Protein AF-A0A2V6NW09-F1 (afdb_monomer_lite)

Secondary structure (DSSP, 8-state):
-PPPPPPP-------PPP-PPPPPS--TT-EE-----S-TTHHHHHHHHHHHHHHHH--SEE-

Foldseek 3Di:
DDDDDDDDPDDDDDDDDDPDDDDDPAQAQAEEEDDDPPDPPVVVVCVVVQVCCCVPGNHNYYD

pLDDT: mean 89.05, std 6.47, range [65.31, 96.62]

Sequence (63 aa):
MARIRVLSPVGIVNITSVAAPPLPADLTGRIVGFIDNNKANFDRLVEEMSALLTERYGIAKVL

Structure (mmCIF, N/CA/C/O backbone):
data_AF-A0A2V6NW09-F1
#
_entry.id   AF-A0A2V6NW09-F1
#
loop_
_atom_site.group_PDB
_atom_site.id
_atom_site.type_symbol
_atom_site.label_atom_id
_atom_site.label_alt_id
_atom_site.label_comp_id
_atom_site.label_asym_id
_atom_site.label_entity_id
_atom_site.label_seq_id
_atom_site.pdbx_PDB_ins_code
_atom_site.Cartn_x
_atom_site.Cartn_y
_atom_site.Cartn_z
_atom_site.occupancy
_atom_site.B_iso_or_equiv
_atom_site.auth_seq_id
_atom_site.auth_comp_id
_atom_site.auth_asym_id
_atom_site.auth_atom_id
_atom_site.pdbx_PDB_model_num
ATOM 1 N N . MET A 1 1 ? 13.681 -4.265 -47.720 1.00 65.31 1 MET A N 1
ATOM 2 C CA . MET A 1 1 ? 12.529 -4.563 -46.837 1.00 65.31 1 MET A CA 1
ATOM 3 C C . MET A 1 1 ? 13.037 -4.697 -45.410 1.00 65.31 1 MET A C 1
ATOM 5 O O . MET A 1 1 ? 14.010 -5.414 -45.212 1.00 65.31 1 MET A O 1
ATOM 9 N N . ALA A 1 2 ? 12.455 -3.981 -44.444 1.00 82.25 2 ALA A N 1
ATOM 10 C CA . ALA A 1 2 ? 12.900 -4.032 -43.049 1.00 82.25 2 ALA A CA 1
ATOM 11 C C . ALA A 1 2 ? 12.237 -5.204 -42.308 1.00 82.25 2 ALA A C 1
ATOM 13 O O . ALA A 1 2 ? 11.032 -5.415 -42.426 1.00 82.25 2 ALA A O 1
ATOM 14 N N . ARG A 1 3 ? 13.028 -5.971 -41.552 1.00 88.19 3 ARG A N 1
ATOM 15 C CA . ARG A 1 3 ? 12.558 -7.089 -40.724 1.00 88.19 3 ARG A CA 1
ATOM 16 C C . ARG A 1 3 ? 12.358 -6.594 -39.294 1.00 88.19 3 ARG A C 1
ATOM 18 O O . ARG A 1 3 ? 13.310 -6.125 -38.678 1.00 88.19 3 ARG A O 1
ATOM 25 N N . ILE A 1 4 ? 11.144 -6.722 -38.767 1.00 87.19 4 ILE A N 1
ATOM 26 C CA . ILE A 1 4 ? 10.813 -6.357 -37.382 1.00 87.19 4 ILE A CA 1
ATOM 27 C C . ILE A 1 4 ? 10.770 -7.633 -36.538 1.00 87.19 4 ILE A C 1
ATOM 29 O O . ILE A 1 4 ? 10.212 -8.646 -36.962 1.00 87.19 4 ILE A O 1
ATOM 33 N N . ARG A 1 5 ? 11.374 -7.593 -35.345 1.00 91.06 5 ARG A N 1
ATOM 34 C CA . ARG A 1 5 ? 11.303 -8.678 -34.360 1.00 91.06 5 ARG A CA 1
ATOM 35 C C . ARG A 1 5 ? 10.275 -8.316 -33.293 1.00 91.06 5 ARG A C 1
ATOM 37 O O . ARG A 1 5 ? 10.471 -7.353 -32.561 1.00 91.06 5 ARG A O 1
ATOM 44 N N . VAL A 1 6 ? 9.211 -9.106 -33.207 1.00 89.44 6 VAL A N 1
ATOM 45 C CA . VAL A 1 6 ? 8.184 -8.988 -32.167 1.00 89.44 6 VAL A CA 1
ATOM 46 C C . VAL A 1 6 ? 8.544 -9.942 -31.032 1.00 89.44 6 VAL A C 1
ATOM 48 O O . VAL A 1 6 ? 8.844 -11.109 -31.280 1.00 89.44 6 VAL A O 1
ATOM 51 N N . LEU A 1 7 ? 8.557 -9.440 -29.799 1.00 88.81 7 LEU A N 1
ATOM 52 C CA . LEU A 1 7 ? 8.764 -10.255 -28.603 1.00 88.81 7 LEU A CA 1
ATOM 53 C C . LEU A 1 7 ? 7.406 -10.600 -27.988 1.00 88.81 7 LEU A C 1
ATOM 55 O O . LEU A 1 7 ? 6.515 -9.754 -27.943 1.00 88.81 7 LEU A O 1
ATOM 59 N N . SER A 1 8 ? 7.261 -11.836 -27.509 1.00 85.62 8 SER A N 1
ATOM 60 C CA . SER A 1 8 ? 6.110 -12.220 -26.692 1.00 8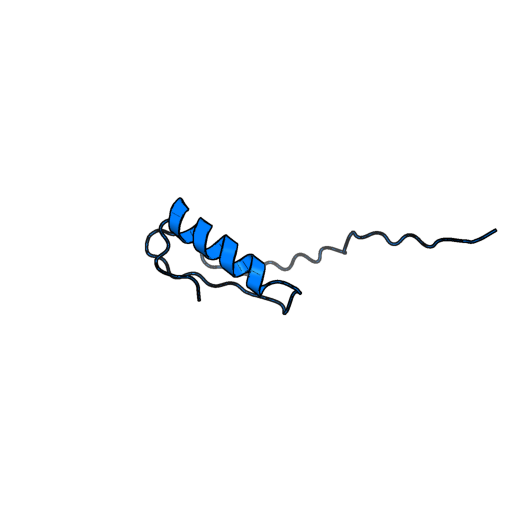5.62 8 SER A CA 1
ATOM 61 C C . SER A 1 8 ? 6.281 -11.626 -25.291 1.00 85.62 8 SER A C 1
ATOM 63 O O . SER A 1 8 ? 7.316 -11.873 -24.670 1.00 85.62 8 SER A O 1
ATOM 65 N N . PRO A 1 9 ? 5.301 -10.869 -24.769 1.00 83.44 9 PRO A N 1
ATOM 66 C CA . PRO A 1 9 ? 5.368 -10.314 -23.419 1.00 83.44 9 PRO A CA 1
ATOM 67 C C . PRO A 1 9 ? 5.028 -11.348 -22.332 1.00 83.44 9 PRO A C 1
ATOM 69 O O . PRO A 1 9 ? 5.001 -11.011 -21.151 1.00 83.44 9 PRO A O 1
ATOM 72 N N . VAL A 1 10 ? 4.727 -12.597 -22.706 1.00 85.69 10 VAL A N 1
ATOM 73 C CA . VAL A 1 10 ? 4.328 -13.642 -21.760 1.00 85.69 10 VAL A CA 1
ATOM 74 C C . VAL A 1 10 ? 5.572 -14.242 -21.105 1.00 85.69 10 VAL A C 1
ATOM 76 O O . VAL A 1 10 ? 6.363 -14.921 -21.758 1.00 85.69 10 VAL A O 1
ATOM 79 N N . GLY A 1 11 ? 5.742 -13.987 -19.807 1.00 79.88 11 GLY A N 1
ATOM 80 C CA . GLY A 1 11 ? 6.782 -14.613 -18.992 1.00 79.88 11 GLY A CA 1
ATOM 81 C C . GLY A 1 11 ? 6.458 -16.072 -18.655 1.00 79.88 11 GLY A C 1
ATOM 82 O O . GLY A 1 11 ? 5.294 -16.454 -18.546 1.00 79.88 11 GLY A O 1
ATOM 83 N N . ILE A 1 12 ? 7.495 -16.889 -18.460 1.00 82.56 12 ILE A N 1
ATOM 84 C CA . ILE A 1 12 ? 7.352 -18.251 -17.929 1.00 82.56 12 ILE A CA 1
ATOM 85 C C . ILE A 1 12 ? 6.973 -18.135 -16.449 1.00 82.56 12 ILE A C 1
ATOM 87 O O . ILE A 1 12 ? 7.725 -17.567 -15.657 1.00 82.56 12 ILE A O 1
ATOM 91 N N . VAL A 1 13 ? 5.807 -18.658 -16.073 1.00 80.25 13 VAL A N 1
ATOM 92 C CA . VAL A 1 13 ? 5.349 -18.648 -14.680 1.00 80.25 13 VAL A CA 1
ATOM 93 C C . VAL A 1 13 ? 5.968 -19.837 -13.947 1.00 80.25 13 VAL A C 1
ATOM 95 O O . VAL A 1 13 ? 5.550 -20.974 -14.138 1.00 80.25 13 VAL A O 1
ATOM 98 N N . ASN A 1 14 ? 6.945 -19.569 -13.082 1.00 79.75 14 ASN A N 1
ATOM 99 C CA . ASN A 1 14 ? 7.428 -20.543 -12.105 1.00 79.75 14 ASN A CA 1
ATOM 100 C C . ASN A 1 14 ? 6.642 -20.344 -10.805 1.00 79.75 14 ASN A C 1
ATOM 102 O O . ASN A 1 14 ? 6.880 -19.381 -10.075 1.00 79.75 14 ASN A O 1
ATOM 106 N N . ILE A 1 15 ? 5.667 -21.216 -10.541 1.00 77.69 15 ILE A N 1
ATOM 107 C CA . ILE A 1 15 ? 4.875 -21.156 -9.309 1.00 77.69 15 ILE A CA 1
ATOM 108 C C . ILE A 1 15 ? 5.671 -21.827 -8.192 1.00 77.69 15 ILE A C 1
ATOM 110 O O . ILE A 1 15 ? 5.824 -23.046 -8.176 1.00 77.69 15 ILE A O 1
ATOM 114 N N . THR A 1 16 ? 6.136 -21.031 -7.235 1.00 81.12 16 THR A N 1
ATOM 115 C CA . THR A 1 16 ? 6.679 -21.525 -5.967 1.00 81.12 16 THR A CA 1
ATOM 116 C C . THR A 1 16 ? 5.614 -21.338 -4.894 1.00 81.12 16 THR A C 1
ATOM 118 O O . THR A 1 16 ? 5.202 -20.208 -4.633 1.00 81.12 16 THR A O 1
ATOM 121 N N . SER A 1 17 ? 5.144 -22.422 -4.269 1.00 77.31 17 SER A N 1
ATOM 122 C CA . SER A 1 17 ? 4.206 -22.302 -3.150 1.00 77.31 17 SER A CA 1
ATOM 123 C C . SER A 1 17 ? 4.941 -21.762 -1.927 1.00 77.31 17 SER A C 1
ATOM 125 O O . SER A 1 17 ? 5.845 -22.414 -1.404 1.00 77.31 17 SER A O 1
ATOM 127 N N . VAL A 1 18 ? 4.539 -20.588 -1.455 1.00 79.25 18 VAL A N 1
ATOM 128 C CA . VAL A 1 18 ? 5.006 -20.031 -0.185 1.00 79.25 18 VAL A CA 1
ATOM 129 C C . VAL A 1 18 ? 3.906 -20.247 0.848 1.00 79.25 18 VAL A C 1
ATOM 131 O O . VAL A 1 18 ? 2.741 -19.955 0.577 1.00 79.25 18 VAL A O 1
ATOM 134 N N . ALA A 1 19 ? 4.259 -20.763 2.026 1.00 82.94 19 ALA A N 1
ATOM 135 C CA . ALA A 1 19 ? 3.339 -20.834 3.155 1.00 82.94 19 ALA A CA 1
ATOM 136 C C . ALA A 1 19 ? 3.100 -19.412 3.686 1.00 82.94 19 ALA A C 1
ATOM 138 O O . ALA A 1 19 ? 3.881 -18.896 4.483 1.00 82.94 19 ALA A O 1
ATOM 139 N N . ALA A 1 20 ? 2.051 -18.759 3.190 1.00 78.81 20 ALA A N 1
ATOM 140 C CA . ALA A 1 20 ? 1.611 -17.465 3.689 1.00 78.81 20 ALA A CA 1
ATOM 141 C C . ALA A 1 20 ? 0.602 -17.662 4.835 1.00 78.81 20 ALA A C 1
ATOM 143 O O . ALA A 1 20 ? -0.231 -18.572 4.763 1.00 78.81 20 ALA A O 1
ATOM 144 N N . PRO A 1 21 ? 0.646 -16.827 5.888 1.00 84.19 21 PRO A N 1
ATOM 145 C CA . PRO A 1 21 ? -0.412 -16.808 6.886 1.00 84.19 21 PRO A CA 1
ATOM 146 C C . PRO A 1 21 ? -1.755 -16.437 6.234 1.00 84.19 21 PRO A C 1
ATOM 148 O O . PRO A 1 21 ? -1.772 -15.756 5.202 1.00 84.19 21 PRO A O 1
ATOM 151 N N . PRO A 1 22 ? -2.888 -16.861 6.821 1.00 87.75 22 PRO A N 1
ATOM 152 C CA . PRO A 1 22 ? -4.196 -16.468 6.325 1.00 87.75 22 PRO A CA 1
ATOM 153 C C . PRO A 1 22 ? -4.324 -14.944 6.339 1.00 87.75 22 PRO A C 1
ATOM 155 O O . PRO A 1 22 ? -3.932 -14.276 7.300 1.00 87.75 22 PRO A O 1
ATOM 158 N N . LEU A 1 23 ? -4.879 -14.402 5.258 1.00 86.56 23 LEU A N 1
ATOM 159 C CA . LEU A 1 23 ? -5.201 -12.985 5.181 1.00 86.56 23 LEU A CA 1
ATOM 160 C C . LEU A 1 23 ? -6.296 -12.645 6.205 1.00 86.56 23 LEU A C 1
ATOM 162 O O . LEU A 1 23 ? -7.153 -13.487 6.493 1.00 86.56 23 LEU A O 1
ATOM 166 N N . PRO A 1 24 ? -6.287 -11.424 6.762 1.00 90.06 24 PRO A N 1
ATOM 167 C CA . PRO A 1 24 ? -7.380 -10.972 7.607 1.00 90.06 24 PRO A CA 1
ATOM 168 C C . PRO A 1 24 ? -8.685 -10.899 6.801 1.00 90.06 24 PRO A C 1
ATOM 170 O O . PRO A 1 24 ? -8.669 -10.695 5.588 1.00 90.06 24 PRO A O 1
ATOM 173 N N . ALA A 1 25 ? -9.819 -11.052 7.490 1.00 92.31 25 ALA A N 1
ATOM 174 C CA . ALA A 1 25 ? -11.143 -11.002 6.866 1.00 92.31 25 ALA A CA 1
ATOM 175 C C . ALA A 1 25 ? -11.461 -9.626 6.250 1.00 92.31 25 ALA A C 1
ATOM 177 O O . ALA A 1 25 ? -12.187 -9.547 5.262 1.00 92.31 25 ALA A O 1
ATOM 178 N N . ASP A 1 26 ? -10.892 -8.561 6.818 1.00 93.56 26 ASP A N 1
ATOM 179 C CA . ASP A 1 26 ? -10.979 -7.195 6.318 1.00 93.56 26 ASP A CA 1
ATOM 180 C C . ASP A 1 26 ? -9.719 -6.384 6.683 1.00 93.56 26 ASP A C 1
ATOM 182 O O . ASP A 1 26 ? -8.826 -6.853 7.402 1.00 93.56 26 ASP A O 1
ATOM 186 N N . LEU A 1 27 ? -9.635 -5.164 6.149 1.00 94.00 27 LEU A N 1
ATOM 187 C CA . LEU A 1 27 ? -8.492 -4.264 6.317 1.00 94.00 27 LEU A CA 1
ATOM 188 C C . LEU A 1 27 ? -8.768 -3.098 7.283 1.00 94.00 27 LEU A C 1
ATOM 190 O O . LEU A 1 27 ? -7.905 -2.239 7.467 1.00 94.00 27 LEU A O 1
ATOM 194 N N . THR A 1 28 ? -9.925 -3.073 7.942 1.00 96.50 28 THR A N 1
ATOM 195 C CA . THR A 1 28 ? -10.353 -1.953 8.785 1.00 96.50 28 THR A CA 1
ATOM 196 C C . THR A 1 28 ? -9.405 -1.788 9.969 1.00 96.50 28 THR A C 1
ATOM 198 O O . THR A 1 28 ? -9.088 -2.742 10.682 1.00 96.50 28 THR A O 1
ATOM 201 N N . GLY A 1 29 ? -8.903 -0.572 10.174 1.00 96.62 29 GLY A N 1
ATOM 202 C CA . GLY A 1 29 ? -7.939 -0.244 11.223 1.00 96.62 29 GLY A CA 1
ATOM 203 C C . GLY A 1 29 ? -6.569 -0.910 11.058 1.00 96.62 29 GLY A C 1
ATOM 204 O O . GLY A 1 29 ? -5.736 -0.820 11.961 1.00 96.62 29 GLY A O 1
ATOM 205 N N . ARG A 1 30 ? -6.300 -1.590 9.935 1.00 95.56 30 ARG A N 1
ATOM 206 C CA . ARG A 1 30 ? -5.013 -2.254 9.693 1.00 95.56 30 ARG A CA 1
ATOM 207 C C . ARG A 1 30 ? -3.982 -1.279 9.150 1.00 95.56 30 ARG A C 1
ATOM 209 O O . ARG A 1 30 ? -4.304 -0.343 8.426 1.00 95.56 30 ARG A O 1
ATOM 216 N N . ILE A 1 31 ? -2.724 -1.539 9.480 1.00 95.06 31 ILE A N 1
ATOM 217 C CA . ILE A 1 31 ? -1.583 -0.917 8.814 1.00 95.06 31 ILE A CA 1
ATOM 218 C C . ILE A 1 31 ? -1.160 -1.857 7.691 1.00 95.06 31 ILE A C 1
ATOM 220 O O . ILE A 1 31 ? -0.973 -3.052 7.927 1.00 95.06 31 ILE A O 1
ATOM 224 N N . VAL A 1 32 ? -1.032 -1.326 6.482 1.00 93.12 32 VAL A N 1
ATOM 225 C CA . VAL A 1 32 ? -0.650 -2.091 5.290 1.00 93.12 32 VAL A CA 1
ATOM 226 C C . VAL A 1 32 ? 0.605 -1.490 4.667 1.00 93.12 32 VAL A C 1
ATOM 228 O O . VAL A 1 32 ? 0.928 -0.333 4.908 1.00 93.12 32 VAL A O 1
ATOM 231 N N . GLY A 1 33 ? 1.327 -2.273 3.876 1.00 92.31 33 GLY A N 1
ATOM 232 C CA . GLY A 1 33 ? 2.520 -1.817 3.170 1.00 92.31 33 GLY A CA 1
ATOM 233 C C . GLY A 1 33 ? 2.645 -2.522 1.830 1.00 92.31 33 GLY A C 1
ATOM 234 O O . GLY A 1 33 ? 2.055 -3.585 1.615 1.00 92.31 33 GLY A O 1
ATOM 235 N N . PHE A 1 34 ? 3.413 -1.921 0.932 1.00 92.38 34 PHE A N 1
ATOM 236 C CA . PHE A 1 34 ? 3.645 -2.451 -0.403 1.00 92.38 34 PHE A CA 1
ATOM 237 C C . PHE A 1 34 ? 5.044 -3.045 -0.503 1.00 92.38 34 PHE A C 1
ATOM 239 O O . PHE A 1 34 ? 6.022 -2.473 -0.028 1.00 92.38 34 PHE A O 1
ATOM 246 N N . ILE A 1 35 ? 5.139 -4.191 -1.171 1.0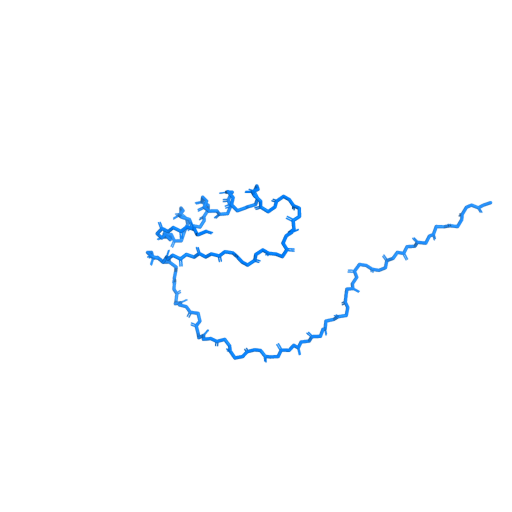0 89.06 35 ILE A N 1
ATOM 247 C CA . ILE A 1 35 ? 6.422 -4.752 -1.584 1.00 89.06 35 ILE A CA 1
ATOM 248 C C . ILE A 1 35 ? 6.699 -4.215 -2.986 1.00 89.06 35 ILE A C 1
ATOM 250 O O . ILE A 1 35 ? 6.183 -4.747 -3.974 1.00 89.06 35 ILE A O 1
ATOM 254 N N . ASP A 1 36 ? 7.474 -3.136 -3.068 1.00 84.81 36 ASP A N 1
ATOM 255 C CA . ASP A 1 36 ? 7.947 -2.612 -4.345 1.00 84.81 36 ASP A CA 1
ATOM 256 C C . ASP A 1 36 ? 9.297 -3.228 -4.727 1.00 84.81 36 ASP A C 1
ATOM 258 O O . ASP A 1 36 ? 10.240 -3.280 -3.941 1.00 84.81 36 ASP A O 1
ATOM 262 N N . ASN A 1 37 ? 9.392 -3.658 -5.983 1.00 82.00 37 ASN A N 1
ATOM 263 C CA . ASN A 1 37 ? 10.619 -4.178 -6.582 1.00 82.00 37 ASN A CA 1
ATOM 264 C C . ASN A 1 37 ? 11.346 -3.079 -7.375 1.00 82.00 37 ASN A C 1
ATOM 266 O O . ASN A 1 37 ? 11.958 -3.372 -8.402 1.00 82.00 37 ASN A O 1
ATOM 270 N N . ASN A 1 38 ? 11.239 -1.825 -6.925 1.00 85.50 38 ASN A N 1
ATOM 271 C CA . ASN A 1 38 ? 11.768 -0.633 -7.581 1.00 85.50 38 ASN A CA 1
ATOM 272 C C . ASN A 1 38 ? 11.167 -0.402 -8.980 1.00 85.50 38 ASN A C 1
ATOM 274 O O . ASN A 1 38 ? 11.879 -0.134 -9.955 1.00 85.50 38 ASN A O 1
ATOM 278 N N . LYS A 1 39 ? 9.845 -0.581 -9.116 1.00 81.69 39 LYS A N 1
ATOM 279 C CA . LYS A 1 39 ? 9.163 -0.303 -10.385 1.00 81.69 39 LYS A CA 1
ATOM 280 C C . LYS A 1 39 ? 9.064 1.205 -10.603 1.00 81.69 39 LYS A C 1
ATOM 282 O O . LYS A 1 39 ? 8.764 1.969 -9.691 1.00 81.69 39 LYS A O 1
ATOM 287 N N . ALA A 1 40 ? 9.250 1.633 -11.850 1.00 89.56 40 ALA A N 1
ATOM 288 C CA . ALA A 1 40 ? 9.052 3.031 -12.215 1.00 89.56 40 ALA A CA 1
ATOM 289 C C . ALA A 1 40 ? 7.621 3.491 -11.875 1.00 89.56 40 ALA A C 1
ATOM 291 O O . ALA A 1 40 ? 6.661 2.763 -12.134 1.00 89.56 40 ALA A O 1
ATOM 292 N N . ASN A 1 41 ? 7.496 4.720 -11.362 1.00 88.38 41 ASN A N 1
ATOM 293 C CA . ASN A 1 41 ? 6.238 5.364 -10.956 1.00 88.38 41 ASN A CA 1
ATOM 294 C C . ASN A 1 41 ? 5.520 4.729 -9.751 1.00 88.38 41 ASN A C 1
ATOM 296 O O . ASN A 1 41 ? 4.321 4.957 -9.570 1.00 88.38 41 ASN A O 1
ATOM 300 N N . PHE A 1 42 ? 6.210 3.918 -8.943 1.00 92.69 42 PHE A N 1
ATOM 301 C CA . PHE A 1 42 ? 5.607 3.327 -7.749 1.00 92.69 42 PHE A CA 1
ATOM 302 C C . PHE A 1 42 ? 5.114 4.387 -6.747 1.00 92.69 42 PHE A C 1
ATOM 304 O O . PHE A 1 42 ? 4.058 4.216 -6.148 1.00 92.69 42 PHE A O 1
ATOM 311 N N . ASP A 1 43 ? 5.821 5.508 -6.636 1.00 91.12 43 ASP A N 1
ATOM 312 C CA . ASP A 1 43 ? 5.455 6.689 -5.848 1.00 91.12 43 ASP A CA 1
ATOM 313 C C . ASP A 1 43 ? 4.056 7.229 -6.188 1.00 91.12 43 ASP A C 1
ATOM 315 O O . ASP A 1 43 ? 3.230 7.433 -5.300 1.00 91.12 43 ASP A O 1
ATOM 319 N N . ARG A 1 44 ? 3.750 7.383 -7.480 1.00 92.06 44 ARG A N 1
ATOM 320 C CA . ARG A 1 44 ? 2.428 7.849 -7.930 1.00 92.06 44 ARG A CA 1
ATOM 321 C C . ARG A 1 44 ? 1.342 6.814 -7.667 1.00 92.06 44 ARG A C 1
ATOM 323 O O . ARG A 1 44 ? 0.243 7.148 -7.238 1.00 92.06 44 ARG A O 1
ATOM 330 N N . LEU A 1 45 ? 1.665 5.545 -7.918 1.00 92.00 45 LEU A N 1
ATOM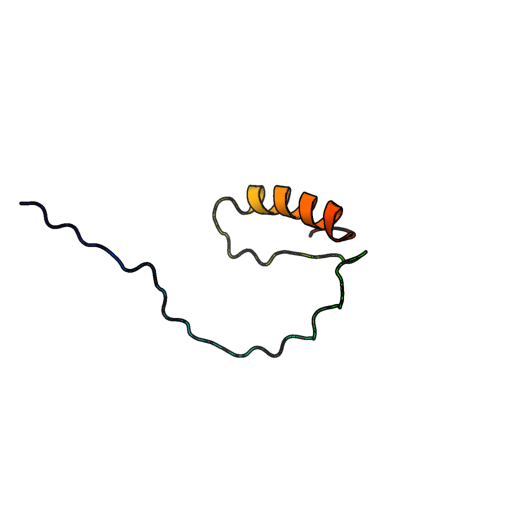 331 C CA . LEU A 1 45 ? 0.734 4.447 -7.686 1.00 92.00 45 LEU A CA 1
ATOM 332 C C . LEU A 1 45 ? 0.360 4.352 -6.205 1.00 92.00 45 LEU A C 1
ATOM 334 O O . LEU A 1 45 ? -0.818 4.219 -5.883 1.00 92.00 45 LEU A O 1
ATOM 338 N N . VAL A 1 46 ? 1.348 4.404 -5.307 1.00 94.00 46 VAL A N 1
ATOM 339 C CA . VAL A 1 46 ? 1.102 4.243 -3.873 1.00 94.00 46 VAL A CA 1
ATOM 340 C C . VAL A 1 46 ? 0.309 5.411 -3.307 1.00 94.00 46 VAL A C 1
ATOM 342 O O . VAL A 1 46 ? -0.521 5.185 -2.433 1.00 94.00 46 VAL A O 1
ATOM 345 N N . GLU A 1 47 ? 0.481 6.626 -3.825 1.00 94.12 47 GLU A N 1
ATOM 346 C CA . GLU A 1 47 ? -0.313 7.789 -3.423 1.00 94.12 47 GLU A CA 1
ATOM 347 C C . GLU A 1 47 ? -1.813 7.571 -3.690 1.00 94.12 47 GLU A C 1
ATOM 349 O O . GLU A 1 47 ? -2.622 7.587 -2.757 1.00 94.12 47 GLU A O 1
ATOM 354 N N . GLU A 1 48 ? -2.183 7.265 -4.937 1.00 94.38 48 GLU A N 1
ATOM 355 C CA . GLU A 1 48 ? -3.581 7.026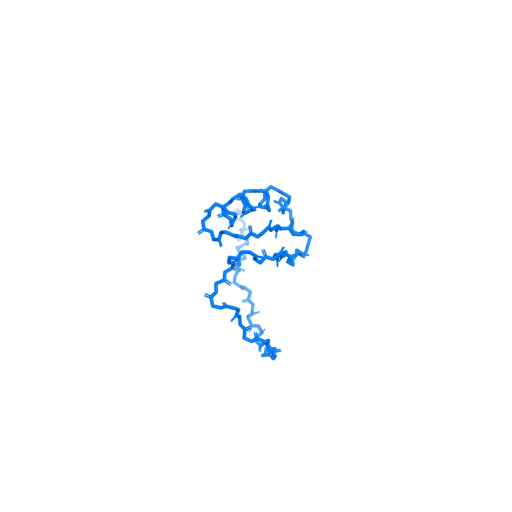 -5.320 1.00 94.38 48 GLU A CA 1
ATOM 356 C C . GLU A 1 48 ? -4.162 5.790 -4.619 1.00 94.38 48 GLU A C 1
ATOM 358 O O . GLU A 1 48 ? -5.295 5.799 -4.124 1.00 94.38 48 GLU A O 1
ATOM 363 N N . MET A 1 49 ? -3.369 4.720 -4.520 1.00 94.94 49 MET A N 1
ATOM 364 C CA . MET A 1 49 ? -3.779 3.502 -3.829 1.00 94.94 49 MET A CA 1
ATOM 365 C 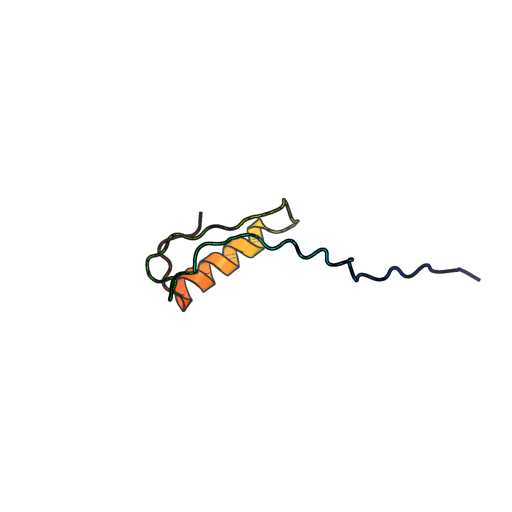C . MET A 1 49 ? -3.994 3.723 -2.334 1.00 94.94 49 MET A C 1
ATOM 367 O O . MET A 1 49 ? -4.928 3.153 -1.773 1.00 94.94 49 MET A O 1
ATOM 371 N N . SER A 1 50 ? -3.169 4.544 -1.684 1.00 94.62 50 SER A N 1
ATOM 372 C CA . SER A 1 50 ? -3.307 4.844 -0.256 1.00 94.62 50 SER A CA 1
ATOM 373 C C . SER A 1 50 ? -4.617 5.565 0.037 1.00 94.62 50 SER A C 1
ATOM 375 O O . SER A 1 50 ? -5.302 5.219 1.005 1.00 94.62 50 SER A O 1
ATOM 377 N N . ALA A 1 51 ? -5.000 6.518 -0.819 1.00 94.88 51 ALA A N 1
ATOM 378 C CA . ALA A 1 51 ? -6.276 7.216 -0.705 1.00 94.88 51 ALA A CA 1
ATOM 379 C C . ALA A 1 51 ? -7.453 6.236 -0.819 1.00 94.88 51 ALA A C 1
ATOM 381 O O . ALA A 1 51 ? -8.299 6.172 0.074 1.00 94.88 51 ALA A O 1
ATOM 382 N N . LEU A 1 52 ? -7.448 5.393 -1.856 1.00 95.88 52 LEU A N 1
ATOM 383 C CA . LEU A 1 52 ? -8.522 4.431 -2.104 1.00 95.88 52 LEU A CA 1
ATOM 384 C C . LEU A 1 52 ? -8.612 3.370 -0.999 1.00 95.88 52 LEU A C 1
ATOM 386 O O . LEU A 1 52 ? -9.709 3.025 -0.559 1.00 95.88 52 LEU A O 1
ATOM 390 N N . LEU A 1 53 ? -7.473 2.858 -0.522 1.00 95.62 53 LEU A N 1
ATOM 391 C CA . LEU A 1 53 ? -7.437 1.873 0.559 1.00 95.62 53 LEU A CA 1
ATOM 392 C C . LEU A 1 53 ? -8.019 2.438 1.856 1.00 95.62 53 LEU A C 1
ATOM 394 O O . LEU A 1 53 ? -8.775 1.750 2.543 1.00 95.62 53 LEU A O 1
ATOM 398 N N . THR A 1 54 ? -7.695 3.691 2.168 1.00 94.88 54 THR A N 1
ATOM 399 C CA . THR A 1 54 ? -8.201 4.365 3.367 1.00 94.88 54 THR A CA 1
ATOM 400 C C . THR A 1 54 ? -9.699 4.621 3.249 1.00 94.88 54 THR A C 1
ATOM 402 O O . THR A 1 54 ? -10.456 4.212 4.125 1.00 94.88 54 THR A O 1
ATOM 405 N N . GLU A 1 55 ? -10.142 5.226 2.145 1.00 96.25 55 GLU A N 1
ATOM 406 C CA . GLU A 1 55 ? -11.545 5.600 1.939 1.00 96.25 55 GLU A CA 1
ATOM 407 C C . GLU A 1 55 ? -12.467 4.378 1.864 1.00 96.25 55 GLU A C 1
ATOM 409 O O . GLU A 1 55 ? -13.530 4.351 2.483 1.00 96.25 55 GLU A O 1
ATOM 414 N N . ARG A 1 56 ? -12.063 3.347 1.115 1.00 95.31 56 ARG A N 1
ATOM 415 C CA . ARG A 1 56 ? -12.943 2.218 0.794 1.00 95.31 56 ARG A CA 1
ATOM 416 C C . ARG A 1 56 ? -12.841 1.053 1.771 1.00 95.31 56 ARG A C 1
ATOM 418 O O . ARG A 1 56 ? -13.809 0.311 1.915 1.00 95.31 56 ARG A O 1
ATOM 425 N N . TYR A 1 57 ? -11.685 0.866 2.403 1.00 94.56 57 TYR A N 1
ATOM 426 C CA . TYR A 1 57 ? -11.419 -0.296 3.258 1.00 94.56 57 TYR A CA 1
ATOM 427 C C . TYR A 1 57 ? -11.048 0.076 4.696 1.00 94.56 57 TYR A C 1
ATOM 429 O O . TYR A 1 57 ? -10.786 -0.816 5.501 1.00 94.56 57 TYR A O 1
ATOM 437 N N . GLY A 1 58 ? -11.035 1.369 5.033 1.00 95.88 58 GLY A N 1
ATOM 438 C CA . GLY A 1 58 ? -10.879 1.841 6.404 1.00 95.88 58 GLY A CA 1
ATOM 439 C C . GLY A 1 58 ? -9.533 1.496 7.038 1.00 95.88 58 GLY A C 1
ATOM 440 O O . GLY A 1 58 ? -9.475 1.352 8.259 1.00 95.88 58 GLY A O 1
ATOM 441 N N . ILE A 1 59 ? -8.465 1.318 6.249 1.00 96.56 59 ILE A N 1
ATOM 442 C CA . ILE A 1 59 ? -7.122 1.072 6.799 1.00 96.56 59 ILE A CA 1
ATOM 4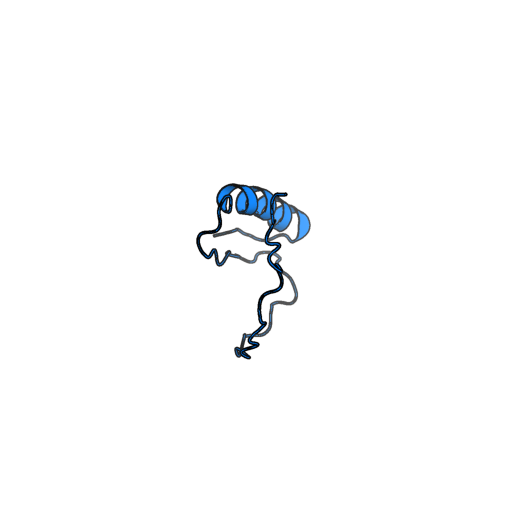43 C C . ILE A 1 59 ? -6.684 2.238 7.691 1.00 96.56 59 ILE A C 1
ATOM 445 O O . ILE A 1 59 ? -7.051 3.388 7.468 1.00 96.56 59 ILE A O 1
ATOM 449 N N . ALA A 1 60 ? -5.861 1.950 8.694 1.00 96.25 60 ALA A N 1
ATOM 450 C CA . ALA A 1 60 ? -5.312 2.977 9.569 1.00 96.25 60 ALA A CA 1
ATOM 451 C C . ALA A 1 60 ? -4.206 3.791 8.882 1.00 96.25 60 ALA A C 1
ATOM 453 O O . ALA A 1 60 ? -4.096 4.993 9.119 1.00 96.25 60 ALA A O 1
ATOM 454 N N . LYS A 1 61 ? -3.350 3.131 8.086 1.00 93.75 61 LYS A N 1
ATOM 455 C CA . LYS A 1 61 ? -2.187 3.753 7.437 1.00 93.75 61 LYS A CA 1
ATOM 456 C C . LYS A 1 61 ? -1.550 2.836 6.381 1.00 93.75 61 LYS A C 1
ATOM 458 O O . LYS A 1 61 ? -1.523 1.618 6.567 1.00 93.75 61 LYS A O 1
ATOM 463 N N . VAL A 1 62 ? -0.966 3.434 5.340 1.00 93.38 62 VAL A N 1
ATOM 464 C CA . VAL A 1 62 ? 0.025 2.796 4.451 1.00 93.38 62 VAL A CA 1
ATOM 465 C C . VAL A 1 62 ? 1.452 3.134 4.914 1.00 93.38 62 VAL A C 1
ATOM 467 O O . VAL A 1 62 ? 1.718 4.284 5.280 1.00 93.38 62 VAL A O 1
ATOM 470 N N . LEU A 1 63 ? 2.341 2.134 4.955 1.00 89.75 63 LEU A N 1
ATOM 471 C CA . LEU A 1 63 ? 3.777 2.270 5.255 1.00 89.75 63 LEU A CA 1
ATOM 472 C C . LEU A 1 63 ? 4.613 2.603 4.022 1.00 89.75 63 LEU A C 1
ATOM 474 O O . LEU A 1 63 ? 4.340 2.005 2.956 1.00 89.75 63 LEU A O 1
#

Radius of gyration: 18.3 Å; chains: 1; bounding box: 26×30×58 Å